Protein AF-X1EIN7-F1 (afdb_monomer_lite)

Radius of gyration: 22.58 Å; chains: 1; bounding box: 52×43×60 Å

Foldseek 3Di:
DVLVVLLVCCVPQPQVRDEEEQEAEPQWGDDPDPDSVVGLVLVVLVSSVVSRHQHYEYEHPNQAPVLPADDDPSNLSNLVRHPHAYEYEGRNNEVVSVVVCVVSRHPYYDDDNCVVVCRHWDKDWDWDDDPVGIDIDIDIHPRVCVCVDPQDDDVHDDDDDPDDDDDD

Structure (mmCIF, N/CA/C/O backbone):
data_AF-X1EIN7-F1
#
_entry.id   AF-X1EIN7-F1
#
loop_
_atom_site.group_PDB
_atom_site.id
_atom_site.type_symbol
_atom_site.label_atom_id
_atom_site.label_alt_id
_atom_site.label_comp_id
_atom_site.label_asym_id
_atom_site.label_entity_id
_atom_site.label_seq_id
_atom_site.pdbx_PDB_ins_code
_atom_site.Cartn_x
_atom_site.Cartn_y
_atom_site.Cartn_z
_atom_site.occupancy
_atom_site.B_iso_or_equiv
_atom_site.auth_seq_id
_atom_site.auth_comp_id
_atom_site.auth_asym_id
_atom_site.auth_atom_id
_atom_site.pdbx_PDB_model_num
ATOM 1 N N . ARG A 1 1 ? -22.761 8.521 12.139 1.00 53.38 1 ARG A N 1
ATOM 2 C CA . ARG A 1 1 ? -22.844 8.780 10.680 1.00 53.38 1 ARG A CA 1
ATOM 3 C C . ARG A 1 1 ? -21.789 8.016 9.881 1.00 53.38 1 ARG A C 1
ATOM 5 O O . ARG A 1 1 ? -22.136 6.932 9.458 1.00 53.38 1 ARG A O 1
ATOM 12 N N . ASN A 1 2 ? -20.527 8.449 9.719 1.00 71.38 2 ASN A N 1
ATOM 13 C CA . ASN A 1 2 ? -19.589 7.694 8.850 1.00 71.38 2 ASN A CA 1
ATOM 14 C C . ASN A 1 2 ? -19.278 6.260 9.332 1.00 71.38 2 ASN A C 1
ATOM 16 O O . ASN A 1 2 ? -19.189 5.359 8.510 1.00 71.38 2 ASN A O 1
ATOM 20 N N . LEU A 1 3 ? -19.163 6.027 10.645 1.00 78.94 3 LEU A N 1
ATOM 21 C CA . LEU A 1 3 ? -18.870 4.688 11.185 1.00 78.94 3 LEU A CA 1
ATOM 22 C C . LEU A 1 3 ? -20.040 3.701 11.054 1.00 78.94 3 LEU A C 1
ATOM 24 O O . LEU A 1 3 ? -19.813 2.512 10.863 1.00 78.94 3 LEU A O 1
ATOM 28 N N . GLU A 1 4 ? -21.282 4.183 11.139 1.00 83.50 4 GLU A N 1
ATOM 29 C CA . GLU A 1 4 ? -22.475 3.338 10.980 1.00 83.50 4 GLU A CA 1
ATOM 30 C C . GLU A 1 4 ? -22.596 2.840 9.544 1.00 83.50 4 GLU A C 1
ATOM 32 O O . GLU A 1 4 ? -22.801 1.651 9.341 1.00 83.50 4 GLU A O 1
ATOM 37 N N . VAL A 1 5 ? -22.344 3.711 8.560 1.00 86.50 5 VAL A N 1
ATOM 38 C CA . VAL A 1 5 ? -22.321 3.334 7.137 1.00 86.50 5 VAL A CA 1
ATOM 39 C C . VAL A 1 5 ? -21.284 2.241 6.873 1.00 86.50 5 VAL A C 1
ATOM 41 O O . VAL A 1 5 ? -21.568 1.283 6.161 1.00 86.50 5 VAL A O 1
ATOM 44 N N . ILE A 1 6 ? -20.091 2.346 7.470 1.00 86.69 6 ILE A N 1
ATOM 45 C CA . ILE A 1 6 ? -19.046 1.321 7.321 1.00 86.69 6 ILE A CA 1
ATOM 46 C C . ILE A 1 6 ? -19.495 0.003 7.961 1.00 86.69 6 ILE A C 1
ATOM 48 O O . ILE A 1 6 ? -19.350 -1.050 7.349 1.00 86.69 6 ILE A O 1
ATOM 52 N N . ARG A 1 7 ? -20.083 0.049 9.162 1.00 88.50 7 ARG A N 1
ATOM 53 C CA . ARG A 1 7 ? -20.595 -1.147 9.846 1.00 88.50 7 ARG A CA 1
ATOM 54 C C . ARG A 1 7 ? -21.702 -1.834 9.044 1.00 88.50 7 ARG A C 1
ATOM 56 O O . ARG A 1 7 ? -21.686 -3.053 8.900 1.00 88.50 7 ARG A O 1
ATOM 63 N N . GLU A 1 8 ? -22.640 -1.068 8.497 1.00 90.88 8 GLU A N 1
ATOM 64 C CA . GLU A 1 8 ? -23.687 -1.590 7.616 1.00 90.88 8 GLU A CA 1
ATOM 65 C C . GLU A 1 8 ? -23.097 -2.194 6.338 1.00 90.88 8 GLU A C 1
ATOM 67 O O . GLU A 1 8 ? -23.474 -3.302 5.962 1.00 90.88 8 GLU A O 1
ATOM 72 N N . ALA A 1 9 ? -22.117 -1.534 5.715 1.00 88.31 9 ALA A N 1
ATOM 73 C CA . ALA A 1 9 ? -21.429 -2.063 4.540 1.00 88.31 9 ALA A CA 1
ATOM 74 C C . ALA A 1 9 ? -20.724 -3.398 4.836 1.00 88.31 9 ALA A C 1
ATOM 76 O O . ALA A 1 9 ? -20.856 -4.339 4.052 1.00 88.31 9 ALA A O 1
ATOM 77 N N . VAL A 1 10 ? -20.037 -3.515 5.981 1.00 90.25 10 VAL A N 1
ATOM 78 C CA . VAL A 1 10 ? -19.427 -4.780 6.432 1.00 90.25 10 VAL A CA 1
ATOM 79 C C . VAL A 1 10 ? -20.489 -5.870 6.596 1.00 90.25 10 VAL A C 1
ATOM 81 O O . VAL A 1 10 ? -20.275 -6.993 6.138 1.00 90.25 10 VAL A O 1
ATOM 84 N N . ASN A 1 11 ? -21.642 -5.547 7.188 1.00 89.88 11 ASN A N 1
ATOM 85 C CA . ASN A 1 11 ? -22.734 -6.503 7.390 1.00 89.88 11 ASN A CA 1
ATOM 86 C C . ASN A 1 11 ? -23.381 -6.966 6.073 1.00 89.88 11 ASN A C 1
ATOM 88 O O . ASN A 1 11 ? -23.738 -8.135 5.953 1.00 89.88 11 ASN A O 1
ATOM 92 N N . ILE A 1 12 ? -23.531 -6.070 5.092 1.00 90.88 12 ILE A N 1
ATOM 93 C CA . ILE A 1 12 ? -24.181 -6.365 3.804 1.00 90.88 12 ILE A CA 1
ATOM 94 C C . ILE A 1 12 ? -23.240 -7.124 2.862 1.00 90.88 12 ILE A C 1
ATOM 96 O O . ILE A 1 12 ? -23.634 -8.107 2.236 1.00 90.88 12 ILE A O 1
ATOM 100 N N . ILE A 1 13 ? -22.001 -6.648 2.725 1.00 86.81 13 ILE A N 1
ATOM 101 C CA . ILE A 1 13 ? -21.064 -7.103 1.687 1.00 86.81 13 ILE A CA 1
ATOM 102 C C . ILE A 1 13 ? -20.182 -8.251 2.205 1.00 86.81 13 ILE A C 1
ATOM 104 O O . ILE A 1 13 ? -19.712 -9.089 1.429 1.00 86.81 13 ILE A O 1
ATOM 108 N N . GLY A 1 14 ? -20.005 -8.332 3.526 1.00 80.75 14 GLY A N 1
ATOM 109 C CA . GLY A 1 14 ? -19.124 -9.280 4.191 1.00 80.75 14 GLY A CA 1
ATOM 110 C C . GLY A 1 14 ? -17.675 -8.790 4.246 1.00 80.75 14 GLY A C 1
ATOM 111 O O . GLY A 1 14 ? -17.143 -8.198 3.308 1.00 80.75 14 GLY A O 1
ATOM 112 N N . LYS A 1 15 ? -17.002 -9.103 5.356 1.00 75.69 15 LYS A N 1
ATOM 113 C CA . LYS A 1 15 ? -15.656 -8.610 5.705 1.00 75.69 15 LYS A CA 1
ATOM 114 C C . LYS A 1 15 ? -14.540 -8.858 4.675 1.00 75.69 15 LYS A C 1
ATOM 116 O O . LYS A 1 15 ? -13.588 -8.094 4.638 1.00 75.69 15 LYS A O 1
ATOM 121 N N . ASN A 1 16 ? -14.650 -9.893 3.837 1.00 77.06 16 ASN A N 1
ATOM 122 C CA . ASN A 1 16 ? -13.620 -10.267 2.849 1.00 77.06 16 ASN A CA 1
ATOM 123 C C . ASN A 1 16 ? -13.844 -9.639 1.462 1.00 77.06 16 ASN A C 1
ATOM 125 O O . ASN A 1 16 ? -13.153 -9.982 0.509 1.00 77.06 16 ASN A O 1
ATOM 129 N N . LYS A 1 17 ? -14.869 -8.798 1.317 1.00 81.62 17 LYS A N 1
ATOM 130 C CA . LYS A 1 17 ? -15.232 -8.143 0.052 1.00 81.62 17 LYS A CA 1
ATOM 131 C C . LYS A 1 17 ? -15.221 -6.617 0.170 1.00 81.62 17 LYS A C 1
ATOM 133 O O . LYS A 1 17 ? -15.670 -5.928 -0.742 1.00 81.62 17 LYS A O 1
ATOM 138 N N . LEU A 1 18 ? -14.731 -6.098 1.295 1.00 87.12 18 LEU A N 1
ATOM 139 C CA . LEU A 1 18 ? -14.632 -4.676 1.579 1.00 87.12 18 LEU A CA 1
ATOM 140 C C . LEU A 1 18 ? -13.179 -4.332 1.905 1.00 87.12 18 LEU A C 1
ATOM 142 O O . LEU A 1 18 ? -12.625 -4.846 2.874 1.00 87.12 18 LEU A O 1
ATOM 146 N N . ILE A 1 19 ? -12.615 -3.409 1.130 1.00 91.44 19 ILE A N 1
ATOM 147 C CA . ILE A 1 19 ? -11.337 -2.769 1.425 1.00 91.44 19 ILE A CA 1
ATOM 148 C C . ILE A 1 19 ? -11.589 -1.299 1.752 1.00 91.44 19 ILE A C 1
ATOM 150 O O . ILE A 1 19 ? -12.356 -0.628 1.055 1.00 91.44 19 ILE A O 1
ATOM 154 N N . LEU A 1 20 ? -10.977 -0.791 2.820 1.00 91.81 20 LEU A N 1
ATOM 155 C CA . LEU A 1 20 ? -11.158 0.597 3.246 1.00 91.81 20 LEU A CA 1
ATOM 156 C C . LEU A 1 20 ? -9.867 1.396 3.065 1.00 91.81 20 LEU A C 1
ATOM 158 O O . LEU A 1 20 ? -8.813 1.000 3.554 1.00 91.81 20 LEU A O 1
ATOM 162 N N . SER A 1 21 ? -9.950 2.543 2.386 1.00 92.25 21 SER A N 1
ATOM 163 C CA . SER A 1 21 ? -8.809 3.456 2.242 1.00 92.25 21 SER A CA 1
ATOM 164 C C . SER A 1 21 ? -8.724 4.430 3.413 1.00 92.25 21 SER A C 1
ATOM 166 O O . SER A 1 21 ? -9.713 5.076 3.767 1.00 92.25 21 SER A O 1
ATOM 168 N N . ILE A 1 22 ? -7.532 4.564 3.991 1.00 92.19 22 ILE A N 1
ATOM 169 C CA . ILE A 1 22 ? -7.173 5.617 4.940 1.00 92.19 22 ILE A CA 1
ATOM 170 C C . ILE A 1 22 ? -6.237 6.587 4.223 1.00 92.19 22 ILE A C 1
ATOM 172 O O . ILE A 1 22 ? -5.023 6.369 4.129 1.00 92.19 22 ILE A O 1
ATOM 176 N N . ASP A 1 23 ? -6.817 7.687 3.756 1.00 91.19 23 ASP A N 1
ATOM 177 C CA . ASP A 1 23 ? -6.070 8.740 3.084 1.00 91.19 23 ASP A CA 1
ATOM 178 C C . ASP A 1 23 ? -5.387 9.654 4.105 1.00 91.19 23 ASP A C 1
ATOM 180 O O . ASP A 1 23 ? -5.973 10.130 5.087 1.00 91.19 23 ASP A O 1
ATOM 184 N N . MET A 1 24 ? -4.111 9.915 3.859 1.00 92.31 24 MET A N 1
ATOM 185 C CA . MET A 1 24 ? -3.244 10.722 4.697 1.00 92.31 24 MET A CA 1
ATOM 186 C C . MET A 1 24 ? -2.564 11.818 3.880 1.00 92.31 24 MET A C 1
ATOM 188 O O . MET A 1 24 ? -2.342 11.685 2.681 1.00 92.31 24 MET A O 1
ATOM 192 N N . TYR A 1 25 ? -2.175 12.896 4.552 1.00 90.56 25 TYR A N 1
ATOM 193 C CA . TYR A 1 25 ? -1.248 13.891 4.029 1.00 90.56 25 TYR A CA 1
ATOM 194 C C . TYR A 1 25 ? -0.155 14.124 5.058 1.00 90.56 25 TYR A C 1
ATOM 196 O O . TYR A 1 25 ? -0.441 14.523 6.194 1.00 90.56 25 TYR A O 1
ATOM 204 N N . LYS A 1 26 ? 1.099 13.848 4.684 1.00 90.56 26 LYS A N 1
ATOM 205 C CA . LYS A 1 26 ? 2.239 13.889 5.617 1.00 90.56 26 LYS A CA 1
ATOM 206 C C . LYS A 1 26 ? 1.966 13.016 6.851 1.00 90.56 26 LYS A C 1
ATOM 208 O O . LYS A 1 26 ? 2.158 13.448 7.989 1.00 90.56 26 LYS A O 1
ATOM 213 N N . GLN A 1 27 ? 1.487 11.794 6.607 1.00 89.12 27 GLN A N 1
ATOM 214 C CA . GLN A 1 27 ? 1.153 10.778 7.616 1.00 89.12 27 GLN A CA 1
ATOM 215 C C . GLN A 1 27 ? 0.055 11.153 8.641 1.00 89.12 27 GLN A C 1
ATOM 217 O O . GLN A 1 27 ? -0.082 10.495 9.677 1.00 89.12 27 GLN A O 1
ATOM 222 N N . LYS A 1 28 ? -0.734 12.203 8.376 1.00 89.38 28 LYS A N 1
ATOM 223 C CA . LYS A 1 28 ? -1.919 12.579 9.166 1.00 89.38 28 LYS A CA 1
ATOM 224 C C . LYS A 1 28 ? -3.176 12.330 8.352 1.00 89.38 28 LYS A C 1
ATOM 226 O O . LYS A 1 28 ? -3.184 12.642 7.168 1.00 89.38 28 LYS A O 1
ATOM 231 N N . VAL A 1 29 ? -4.227 11.813 8.980 1.00 89.31 29 VAL A N 1
ATOM 232 C CA . VAL A 1 29 ? -5.478 11.483 8.282 1.00 89.31 29 VAL A CA 1
ATOM 233 C C . VAL A 1 29 ? -6.105 12.744 7.692 1.00 89.31 29 VAL A C 1
ATOM 235 O O . VAL A 1 29 ? -6.266 13.755 8.388 1.00 89.31 29 VAL A O 1
ATOM 238 N N . LEU A 1 30 ? -6.486 12.666 6.420 1.00 79.62 30 LEU A N 1
ATOM 239 C CA . LEU A 1 30 ? -7.306 13.673 5.764 1.00 79.62 30 LEU A CA 1
ATOM 240 C C . LEU A 1 30 ? -8.774 13.388 6.066 1.00 79.62 30 LEU A C 1
ATOM 242 O O . LEU A 1 30 ? -9.396 12.510 5.480 1.00 79.62 30 LEU A O 1
ATOM 246 N N . SER A 1 31 ? -9.341 14.136 7.006 1.00 74.56 31 SER A N 1
ATOM 247 C CA . SER A 1 31 ? -10.775 14.092 7.264 1.00 74.56 31 SER A CA 1
ATOM 248 C C . SER A 1 31 ? -11.310 15.463 7.658 1.00 74.56 31 SER A C 1
ATOM 250 O O . SER A 1 31 ? -10.597 16.307 8.215 1.00 74.56 31 SER A O 1
ATOM 252 N N . ASN A 1 32 ? -12.609 15.651 7.425 1.00 64.81 32 ASN A N 1
ATOM 253 C CA . ASN A 1 32 ? -13.366 16.812 7.895 1.00 64.81 32 ASN A CA 1
ATOM 254 C C . ASN A 1 32 ? -13.654 16.759 9.412 1.00 64.81 32 ASN A C 1
ATOM 256 O O . ASN A 1 32 ? -14.374 17.614 9.931 1.00 64.81 32 ASN A O 1
ATOM 260 N N . ALA A 1 33 ? -13.131 15.762 10.141 1.00 60.31 33 ALA A N 1
ATOM 261 C CA . ALA A 1 33 ? -13.338 15.647 11.580 1.00 60.31 33 ALA A CA 1
ATOM 262 C C . ALA A 1 33 ? -12.682 16.828 12.317 1.00 60.31 33 ALA A C 1
ATOM 264 O O . ALA A 1 33 ? -11.533 17.201 12.055 1.00 60.31 33 ALA A O 1
ATOM 265 N N . LYS A 1 34 ? -13.430 17.431 13.249 1.00 53.06 34 LYS A N 1
ATOM 266 C CA . LYS A 1 34 ? -12.995 18.628 13.985 1.00 53.06 34 LYS A CA 1
ATOM 267 C C . LYS A 1 34 ? -11.957 18.324 15.073 1.00 53.06 34 LYS A C 1
ATOM 269 O O . LYS A 1 34 ? -11.168 19.206 15.397 1.00 53.06 34 LYS A O 1
ATOM 274 N N . ARG A 1 35 ? -11.924 17.109 15.635 1.00 56.00 35 ARG A N 1
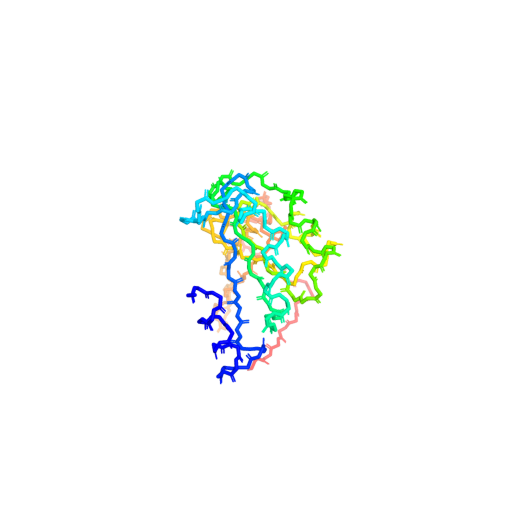ATOM 275 C CA . ARG A 1 35 ? -10.973 16.740 16.699 1.00 56.00 35 ARG A CA 1
ATOM 276 C C . ARG A 1 35 ? -9.673 16.191 16.113 1.00 56.00 35 ARG A C 1
ATOM 278 O O . ARG A 1 35 ? -9.682 15.436 15.148 1.00 56.00 35 ARG A O 1
ATOM 285 N N . VAL A 1 36 ? -8.546 16.570 16.715 1.00 53.38 36 VAL A N 1
ATOM 286 C CA . VAL A 1 36 ? -7.196 16.123 16.314 1.00 53.38 36 VAL A CA 1
ATOM 287 C C . VAL A 1 36 ? -6.971 14.647 16.655 1.00 53.38 36 VAL A C 1
ATOM 289 O O . VAL A 1 36 ? -6.285 13.939 15.925 1.00 53.38 36 VAL A O 1
ATOM 292 N N . GLU A 1 37 ? -7.584 14.168 17.737 1.00 52.69 37 GLU A N 1
ATOM 293 C CA . GLU A 1 37 ? -7.514 12.770 18.172 1.00 52.69 37 GLU A CA 1
ATOM 294 C C . GLU A 1 37 ? -8.146 11.809 17.157 1.00 52.69 37 GLU A C 1
ATOM 296 O O . GLU A 1 37 ? -7.626 10.712 16.952 1.00 52.69 37 GLU A O 1
ATOM 301 N N . ASP A 1 38 ? -9.178 12.280 16.449 1.00 61.44 38 ASP A N 1
ATOM 302 C CA . ASP A 1 38 ? -9.860 11.579 15.355 1.00 61.44 38 ASP A CA 1
ATOM 303 C C . ASP A 1 38 ? -9.027 11.568 14.057 1.00 61.44 38 ASP A C 1
ATOM 305 O O . ASP A 1 38 ? -9.474 11.055 13.034 1.00 61.44 38 ASP A O 1
ATOM 309 N N . LYS A 1 39 ? -7.819 12.156 14.069 1.00 69.31 39 LYS A N 1
ATOM 310 C CA . LYS A 1 39 ? -6.888 12.194 12.926 1.00 69.31 39 LYS A CA 1
ATOM 311 C C . LYS A 1 39 ? -5.656 11.311 13.113 1.00 69.31 39 LYS A C 1
ATOM 313 O O . LYS A 1 39 ? -4.744 11.359 12.283 1.00 69.31 39 LYS A O 1
ATOM 318 N N . ASN A 1 40 ? -5.596 10.524 14.191 1.00 86.06 40 ASN A N 1
ATOM 319 C CA . ASN A 1 40 ? -4.537 9.534 14.372 1.00 86.06 40 ASN A CA 1
ATOM 320 C C . ASN A 1 40 ? -4.863 8.273 13.546 1.00 86.06 40 ASN A C 1
ATOM 322 O O . ASN A 1 40 ? -5.816 7.572 13.886 1.00 86.06 40 ASN A O 1
ATOM 326 N N . PRO A 1 41 ? -4.076 7.943 12.507 1.00 90.38 41 PRO A N 1
ATOM 327 C CA . PRO A 1 41 ? -4.391 6.832 11.611 1.00 90.38 41 PRO A CA 1
ATOM 328 C C . PRO A 1 41 ? -4.342 5.464 12.305 1.00 90.38 41 PRO A C 1
ATOM 330 O O . PRO A 1 41 ? -5.089 4.576 11.915 1.00 90.38 41 PRO A O 1
ATOM 333 N N . ILE A 1 42 ? -3.544 5.308 13.369 1.00 92.56 42 ILE A N 1
ATOM 334 C CA . ILE A 1 42 ? -3.480 4.063 14.153 1.00 92.56 42 ILE A CA 1
ATOM 335 C C . ILE A 1 42 ? -4.802 3.844 14.893 1.00 92.56 42 ILE A C 1
ATOM 337 O O . ILE A 1 42 ? -5.383 2.767 14.830 1.00 92.56 42 ILE A O 1
ATOM 341 N N . LYS A 1 43 ? -5.323 4.893 15.549 1.00 90.81 43 LYS A N 1
ATOM 342 C CA . LYS A 1 43 ? -6.628 4.817 16.225 1.00 90.81 43 LYS A CA 1
ATOM 343 C C . LYS A 1 43 ? -7.739 4.480 15.231 1.00 90.81 43 LYS A C 1
ATOM 345 O O . LYS A 1 43 ? -8.601 3.673 15.548 1.00 90.81 43 LYS A O 1
ATOM 350 N N . ILE A 1 44 ? -7.708 5.079 14.038 1.00 90.44 44 ILE A N 1
ATOM 351 C CA . ILE A 1 44 ? -8.695 4.784 12.995 1.00 90.44 44 ILE A CA 1
ATOM 352 C C . ILE A 1 44 ? -8.596 3.327 12.552 1.00 90.44 44 ILE A C 1
ATOM 354 O O . ILE A 1 44 ? -9.624 2.663 12.529 1.00 90.44 44 ILE A O 1
ATOM 358 N N . ALA A 1 45 ? -7.397 2.821 12.249 1.00 93.94 45 ALA A N 1
ATOM 359 C CA . ALA A 1 45 ? -7.205 1.429 11.841 1.00 93.94 45 ALA A CA 1
ATOM 360 C C . ALA A 1 45 ? -7.771 0.443 12.879 1.00 93.94 45 ALA A C 1
ATOM 362 O O . ALA A 1 45 ? -8.534 -0.445 12.508 1.00 93.94 45 ALA A O 1
ATOM 363 N N . ASN A 1 46 ? -7.508 0.673 14.171 1.00 92.88 46 ASN A N 1
ATOM 364 C CA . ASN A 1 46 ? -8.056 -0.152 15.254 1.00 92.88 46 ASN A CA 1
ATOM 365 C C . ASN A 1 46 ? -9.594 -0.115 15.292 1.00 92.88 46 ASN A C 1
ATOM 367 O O . ASN A 1 46 ? -10.235 -1.154 15.395 1.00 92.88 46 ASN A O 1
ATOM 371 N N . VAL A 1 47 ? -10.205 1.068 15.148 1.00 91.75 47 VAL A N 1
ATOM 372 C CA . VAL A 1 47 ? -11.675 1.191 15.102 1.00 91.75 47 VAL A CA 1
ATOM 373 C C . VAL A 1 47 ? -12.255 0.489 13.868 1.00 91.75 47 VAL A C 1
ATOM 375 O O . VAL A 1 47 ? -13.326 -0.107 13.951 1.00 91.75 47 VAL A O 1
ATOM 378 N N . MET A 1 48 ? -11.573 0.538 12.718 1.00 91.44 48 MET A N 1
ATOM 379 C CA . MET A 1 48 ? -12.009 -0.194 11.521 1.00 91.44 48 MET A CA 1
ATOM 380 C C . MET A 1 48 ? -11.946 -1.710 11.740 1.00 91.44 48 MET A C 1
ATOM 382 O O . MET A 1 48 ? -12.881 -2.413 11.355 1.00 91.44 48 MET A O 1
ATOM 386 N N . GLU A 1 49 ? -10.893 -2.204 12.397 1.00 93.75 49 GLU A N 1
ATOM 387 C CA . GLU A 1 49 ? -10.764 -3.617 12.771 1.00 93.75 49 GLU A CA 1
ATOM 388 C C . GLU A 1 49 ? -11.905 -4.065 13.690 1.00 93.75 49 GLU A C 1
ATOM 390 O O . GLU A 1 49 ? -12.553 -5.074 13.417 1.00 93.75 49 GLU A O 1
ATOM 395 N N . GLU A 1 50 ? -12.216 -3.282 14.729 1.00 92.44 50 GLU A N 1
ATOM 396 C CA . GLU A 1 50 ? -13.326 -3.555 15.656 1.00 92.44 50 GLU A CA 1
ATOM 397 C C . GLU A 1 50 ? -14.690 -3.606 14.949 1.00 92.44 50 GLU A C 1
ATOM 399 O O . GLU A 1 50 ? -15.587 -4.344 15.358 1.00 92.44 50 GLU A O 1
ATOM 404 N N . ILE A 1 51 ? -14.858 -2.836 13.870 1.00 90.81 51 ILE A N 1
ATOM 405 C CA . ILE A 1 51 ? -16.070 -2.838 13.038 1.00 90.81 51 ILE A CA 1
ATOM 406 C C . ILE A 1 51 ? -16.108 -4.049 12.085 1.00 90.81 51 ILE A C 1
ATOM 408 O O . ILE A 1 51 ? -17.159 -4.350 11.518 1.00 90.81 51 ILE A O 1
ATOM 412 N N . GLY A 1 52 ? -15.002 -4.783 11.948 1.00 91.69 52 GLY A N 1
ATOM 413 C CA . GLY A 1 52 ? -14.899 -5.993 11.134 1.00 91.69 52 GLY A CA 1
ATOM 414 C C . GLY A 1 52 ? -14.286 -5.773 9.752 1.00 91.69 52 GLY A C 1
ATOM 415 O O . GLY A 1 52 ? -14.409 -6.648 8.893 1.00 91.69 52 GLY A O 1
ATOM 416 N N . VAL A 1 53 ? -13.630 -4.633 9.516 1.00 92.69 53 VAL A N 1
ATOM 417 C CA . VAL A 1 53 ? -12.832 -4.414 8.302 1.00 92.69 53 VAL A CA 1
ATOM 418 C C . VAL A 1 53 ? -11.576 -5.279 8.374 1.00 92.69 53 VAL A C 1
ATOM 420 O O . VAL A 1 53 ? -10.809 -5.183 9.328 1.00 92.69 53 VAL A O 1
ATOM 423 N N . ASN A 1 54 ? -11.357 -6.107 7.352 1.00 95.06 54 ASN A N 1
ATOM 424 C CA . ASN A 1 54 ? -10.208 -7.014 7.284 1.00 95.06 54 ASN A CA 1
ATOM 425 C C . ASN A 1 54 ? -9.121 -6.549 6.303 1.00 95.06 54 ASN A C 1
ATOM 427 O O . ASN A 1 54 ? -8.016 -7.084 6.317 1.00 95.06 54 ASN A O 1
ATOM 431 N N . GLU A 1 55 ? -9.416 -5.574 5.443 1.00 95.94 55 GLU A N 1
ATOM 432 C CA . GLU A 1 55 ? -8.478 -5.092 4.432 1.00 95.94 55 GLU A CA 1
ATOM 433 C C . GLU A 1 55 ? -8.418 -3.563 4.424 1.00 95.94 55 GLU A C 1
ATOM 435 O O . GLU A 1 55 ? -9.449 -2.884 4.364 1.00 95.94 55 GLU A O 1
ATOM 440 N N . LEU A 1 56 ? -7.200 -3.019 4.461 1.00 96.25 56 LEU A N 1
ATOM 441 C CA . LEU A 1 56 ? -6.942 -1.581 4.421 1.00 96.25 56 LEU A CA 1
ATOM 442 C C . LEU A 1 56 ? -6.057 -1.202 3.238 1.00 96.25 56 LEU A C 1
ATOM 444 O O . LEU A 1 56 ? -5.117 -1.916 2.900 1.00 96.25 56 LEU A O 1
ATOM 448 N N . ILE A 1 57 ? -6.304 -0.021 2.675 1.00 96.25 57 ILE A N 1
ATOM 449 C CA . ILE A 1 57 ? -5.343 0.706 1.844 1.00 96.25 57 ILE A CA 1
ATOM 450 C C . ILE A 1 57 ? -4.838 1.898 2.653 1.00 96.25 57 ILE A C 1
ATOM 452 O O . ILE A 1 57 ? -5.623 2.718 3.121 1.00 96.25 57 ILE A O 1
ATOM 456 N N . LEU A 1 58 ? -3.525 2.019 2.809 1.00 96.25 58 LEU A N 1
ATOM 457 C CA . LEU A 1 58 ? -2.889 3.212 3.361 1.00 96.25 58 LEU A CA 1
ATOM 458 C C . LEU A 1 58 ? -2.324 4.045 2.216 1.00 96.25 58 LEU A C 1
ATOM 460 O O . LEU A 1 58 ? -1.482 3.556 1.461 1.00 96.25 58 LEU A O 1
ATOM 464 N N . LEU A 1 59 ? -2.754 5.301 2.098 1.00 93.69 59 LEU A N 1
ATOM 465 C CA . LEU A 1 59 ? -2.327 6.179 1.011 1.00 93.69 59 LEU A CA 1
ATOM 466 C C . LEU A 1 59 ? -1.913 7.552 1.544 1.00 93.69 59 LEU A C 1
ATOM 468 O O . LEU A 1 59 ? -2.732 8.302 2.059 1.00 93.69 59 LEU A O 1
ATOM 472 N N . ASP A 1 60 ? -0.633 7.907 1.420 1.00 93.25 60 ASP A N 1
ATOM 473 C CA . ASP A 1 60 ? -0.150 9.252 1.754 1.00 93.25 60 ASP A CA 1
ATOM 474 C C . ASP A 1 60 ? -0.082 10.094 0.480 1.00 93.25 60 ASP A C 1
ATOM 476 O O . ASP A 1 60 ? 0.853 9.980 -0.320 1.00 93.25 60 ASP A O 1
ATOM 480 N N . LEU A 1 61 ? -1.082 10.957 0.307 1.00 91.25 61 LEU A N 1
ATOM 481 C CA . LEU A 1 61 ? -1.229 11.843 -0.844 1.00 91.25 61 LEU A CA 1
ATOM 482 C C . LEU A 1 61 ? -0.064 12.820 -0.981 1.00 91.25 61 LEU A C 1
ATOM 484 O O . LEU A 1 61 ? 0.249 13.226 -2.096 1.00 91.25 61 LEU A O 1
ATOM 488 N N . PHE A 1 62 ? 0.631 13.153 0.114 1.00 91.75 62 PHE A N 1
ATOM 489 C CA . PHE A 1 62 ? 1.849 13.955 0.014 1.00 91.75 62 PHE A CA 1
ATOM 490 C C . PHE A 1 62 ? 2.925 13.216 -0.781 1.00 91.75 62 PHE A C 1
ATOM 492 O O . PHE A 1 62 ? 3.707 13.843 -1.470 1.00 91.75 62 PHE A O 1
ATOM 499 N N . ARG A 1 63 ? 2.983 11.886 -0.723 1.00 91.25 63 ARG A N 1
ATOM 500 C CA . ARG A 1 63 ? 4.048 11.108 -1.369 1.00 91.25 63 ARG A CA 1
ATOM 501 C C . ARG A 1 63 ? 3.722 10.735 -2.816 1.00 91.25 63 ARG A C 1
ATOM 503 O O . ARG A 1 63 ? 4.621 10.323 -3.552 1.00 91.25 63 ARG A O 1
ATOM 510 N N . VAL A 1 64 ? 2.461 10.857 -3.233 1.00 87.62 64 VAL A N 1
ATOM 511 C CA . VAL A 1 64 ? 2.009 10.543 -4.596 1.00 87.62 64 VAL A CA 1
ATOM 512 C C . VAL A 1 64 ? 2.774 11.397 -5.611 1.00 87.62 64 VAL A C 1
ATOM 514 O O . VAL A 1 64 ? 2.940 12.598 -5.431 1.00 87.62 64 VAL A O 1
ATOM 517 N N . GLY A 1 65 ? 3.304 10.755 -6.653 1.00 81.31 65 GLY A N 1
ATOM 518 C CA . GLY A 1 65 ? 4.096 11.406 -7.701 1.00 81.31 65 GLY A CA 1
ATOM 519 C C . GLY A 1 65 ? 5.518 11.838 -7.319 1.00 81.31 65 GLY A C 1
ATOM 520 O O . GLY A 1 65 ? 6.321 12.087 -8.209 1.00 81.31 65 GLY A O 1
ATOM 521 N N . GLN A 1 66 ? 5.882 11.871 -6.032 1.00 85.25 66 GLN A N 1
ATOM 522 C CA . GLN A 1 66 ? 7.176 12.420 -5.591 1.00 85.25 66 GLN A CA 1
ATOM 523 C C . GLN A 1 66 ? 8.350 11.426 -5.626 1.00 85.25 66 GLN A C 1
ATOM 525 O O . GLN A 1 66 ? 9.494 11.834 -5.450 1.00 85.25 66 GLN A O 1
ATOM 530 N N . LYS A 1 67 ? 8.094 10.119 -5.799 1.00 79.69 67 LYS A N 1
ATOM 531 C CA . LYS A 1 67 ? 9.122 9.049 -5.800 1.00 79.69 67 LYS A CA 1
ATOM 532 C C . LYS A 1 67 ? 10.089 9.104 -4.597 1.00 79.69 67 LYS A C 1
ATOM 534 O O . LYS A 1 67 ? 11.268 8.781 -4.719 1.00 79.69 67 LYS A O 1
ATOM 539 N N . ILE A 1 68 ? 9.589 9.498 -3.420 1.00 87.12 68 ILE A N 1
ATOM 540 C CA . ILE A 1 68 ? 10.390 9.608 -2.184 1.00 87.12 68 ILE A CA 1
ATOM 541 C C . ILE A 1 68 ? 10.946 8.240 -1.755 1.00 87.12 68 ILE A C 1
ATOM 543 O O . ILE A 1 68 ? 12.085 8.145 -1.302 1.00 87.12 68 ILE A O 1
ATOM 547 N N . GLY A 1 69 ? 10.149 7.181 -1.909 1.00 88.69 69 GLY A N 1
ATOM 548 C CA . GLY A 1 69 ? 10.506 5.825 -1.514 1.00 88.69 69 GLY A CA 1
ATOM 549 C C . GLY A 1 69 ? 10.577 5.588 -0.003 1.00 88.69 69 GLY A C 1
ATOM 550 O O . GLY A 1 69 ? 10.315 6.470 0.822 1.00 88.69 69 GLY A O 1
ATOM 551 N N . GLY A 1 70 ? 10.875 4.351 0.386 1.00 91.56 70 GLY A N 1
ATOM 552 C CA . GLY A 1 70 ? 10.852 3.901 1.781 1.00 91.56 70 GLY A CA 1
ATOM 553 C C . GLY A 1 70 ? 9.447 3.762 2.381 1.00 91.56 70 GLY A C 1
ATOM 554 O O . GLY A 1 70 ? 8.444 4.112 1.761 1.00 91.56 70 GLY A O 1
ATOM 555 N N . ILE A 1 71 ? 9.388 3.248 3.611 1.00 95.25 71 ILE A N 1
ATOM 556 C CA . ILE A 1 71 ? 8.138 2.986 4.335 1.00 95.25 71 ILE A CA 1
ATOM 557 C C . ILE A 1 71 ? 7.908 4.107 5.360 1.00 95.25 71 ILE A C 1
ATOM 559 O O . ILE A 1 71 ? 8.784 4.336 6.199 1.00 95.25 71 ILE A O 1
ATOM 563 N N . PRO A 1 72 ? 6.771 4.828 5.324 1.00 95.06 72 PRO A N 1
ATOM 564 C CA . PRO A 1 72 ? 6.414 5.769 6.382 1.00 95.06 72 PRO A CA 1
ATOM 565 C C . PRO A 1 72 ? 6.364 5.089 7.757 1.00 95.06 72 PRO A C 1
ATOM 567 O O . PRO A 1 72 ? 5.809 4.002 7.899 1.00 95.06 72 PRO A O 1
ATOM 570 N N . GLN A 1 73 ? 6.863 5.755 8.801 1.00 93.75 73 GLN A N 1
ATOM 571 C CA . GLN A 1 73 ? 6.861 5.192 10.158 1.00 93.75 73 GLN A CA 1
ATOM 572 C C . GLN A 1 73 ? 5.442 4.872 10.652 1.00 93.75 73 GLN A C 1
ATOM 574 O O . GLN A 1 73 ? 5.236 3.874 11.339 1.00 93.75 73 GLN A O 1
ATOM 579 N N . GLN A 1 74 ? 4.451 5.694 10.292 1.00 93.44 74 GLN A N 1
ATOM 580 C CA . GLN A 1 74 ? 3.055 5.428 10.652 1.00 93.44 74 GLN A CA 1
ATOM 581 C C . GLN A 1 74 ? 2.517 4.149 9.997 1.00 93.44 74 GLN A C 1
ATOM 583 O O . GLN A 1 74 ? 1.677 3.495 10.600 1.00 93.44 74 GLN A O 1
ATOM 588 N N . TYR A 1 75 ? 3.014 3.756 8.819 1.00 96.25 75 TYR A N 1
ATOM 589 C CA . TYR A 1 75 ? 2.558 2.532 8.151 1.00 96.25 75 TYR A CA 1
ATOM 590 C C . TYR A 1 75 ? 3.029 1.304 8.921 1.00 96.25 75 TYR A C 1
ATOM 592 O O . TYR A 1 75 ? 2.239 0.397 9.138 1.00 96.25 75 TYR A O 1
ATOM 600 N N . LEU A 1 76 ? 4.280 1.308 9.394 1.00 96.94 76 LEU A N 1
ATOM 601 C CA . LEU A 1 76 ? 4.814 0.235 10.238 1.00 96.94 76 LEU A CA 1
ATOM 602 C C . LEU A 1 76 ? 4.013 0.095 11.538 1.00 96.94 76 LEU A C 1
ATOM 604 O O . LEU A 1 76 ? 3.599 -0.998 11.886 1.00 96.94 76 LEU A O 1
ATOM 608 N N . LYS A 1 77 ? 3.689 1.208 12.205 1.00 96.50 77 LYS A N 1
ATOM 609 C CA . LYS A 1 77 ? 2.878 1.167 13.435 1.00 96.50 77 LYS A CA 1
ATOM 610 C C . LYS A 1 77 ? 1.467 0.615 13.210 1.00 96.50 77 LYS A C 1
ATOM 612 O O . LYS A 1 77 ? 0.921 -0.041 14.091 1.00 96.50 77 LYS A O 1
ATOM 617 N N . ILE A 1 78 ? 0.861 0.911 12.059 1.00 97.00 78 ILE A N 1
ATOM 618 C CA . ILE A 1 78 ? -0.448 0.356 11.692 1.00 97.00 78 ILE A CA 1
ATOM 619 C C . ILE A 1 78 ? -0.303 -1.136 11.376 1.00 97.00 78 ILE A C 1
ATOM 621 O O . ILE A 1 78 ? -1.094 -1.925 11.871 1.00 97.00 78 ILE A O 1
ATOM 625 N N . GLN A 1 79 ? 0.743 -1.529 10.647 1.00 97.50 79 GLN A N 1
ATOM 626 C CA . GLN A 1 79 ? 1.072 -2.930 10.374 1.00 97.50 79 GLN A CA 1
ATOM 627 C C . GLN A 1 79 ? 1.284 -3.758 11.650 1.00 97.50 79 GLN A C 1
ATOM 629 O O . GLN A 1 79 ? 0.886 -4.916 11.695 1.00 97.50 79 GLN A O 1
ATOM 634 N N . ASP A 1 80 ? 1.871 -3.165 12.691 1.00 96.44 80 ASP A N 1
ATOM 635 C CA . ASP A 1 80 ? 2.088 -3.830 13.981 1.00 96.44 80 ASP A CA 1
ATOM 636 C C . ASP A 1 80 ? 0.802 -3.971 14.821 1.00 96.44 80 ASP A C 1
ATOM 638 O O . ASP A 1 80 ? 0.760 -4.781 15.747 1.00 96.44 80 ASP A O 1
ATOM 642 N N . SER A 1 81 ? -0.234 -3.167 14.549 1.00 95.50 81 SER A N 1
ATOM 643 C CA . SER A 1 81 ? -1.462 -3.112 15.364 1.00 95.50 81 SER A CA 1
ATOM 644 C C . SER A 1 81 ? -2.685 -3.734 14.696 1.00 95.50 81 SER A C 1
ATOM 646 O O . SER A 1 81 ? -3.493 -4.340 15.395 1.00 95.50 81 SER A O 1
ATOM 648 N N . PHE A 1 82 ? -2.806 -3.621 13.374 1.00 96.62 82 PHE A N 1
ATOM 649 C CA . PHE A 1 82 ? -3.933 -4.124 12.599 1.00 96.62 82 PHE A CA 1
ATOM 650 C C . PHE A 1 82 ? -3.688 -5.563 12.145 1.00 96.62 82 PHE A C 1
ATOM 652 O O . PHE A 1 82 ? -2.676 -5.857 11.509 1.00 96.62 82 PHE A O 1
ATOM 659 N N . ARG A 1 83 ? -4.623 -6.472 12.435 1.00 95.00 83 ARG A N 1
ATOM 660 C CA . ARG A 1 83 ? -4.440 -7.910 12.138 1.00 95.00 83 ARG A CA 1
ATOM 661 C C . ARG A 1 83 ? -4.780 -8.322 10.707 1.00 95.00 83 ARG A C 1
ATOM 663 O O . ARG A 1 83 ? -4.451 -9.437 10.306 1.00 95.00 83 ARG A O 1
ATOM 670 N N . GLY A 1 84 ? -5.488 -7.471 9.974 1.00 94.38 84 GLY A N 1
ATOM 671 C CA . GLY A 1 84 ? -5.907 -7.745 8.605 1.00 94.38 84 GLY A CA 1
ATOM 672 C C . GLY A 1 84 ? -4.820 -7.469 7.562 1.00 94.38 84 GLY A C 1
ATOM 673 O O . GLY A 1 84 ? -3.673 -7.148 7.872 1.00 94.38 84 GLY A O 1
ATOM 674 N N . ASN A 1 85 ? -5.200 -7.562 6.290 1.00 96.69 85 ASN A N 1
ATOM 675 C CA . ASN A 1 85 ? -4.301 -7.291 5.173 1.00 96.69 85 ASN A CA 1
ATOM 676 C C . ASN A 1 85 ? -4.157 -5.785 4.948 1.00 96.69 85 ASN A C 1
ATOM 678 O O . ASN A 1 85 ? -5.152 -5.065 4.846 1.00 96.69 85 ASN A O 1
ATOM 682 N N . ILE A 1 86 ? -2.919 -5.316 4.803 1.00 98.19 86 ILE A N 1
ATOM 683 C CA . ILE A 1 86 ? -2.640 -3.909 4.511 1.00 98.19 86 ILE A CA 1
ATOM 684 C C . ILE A 1 86 ? -1.972 -3.785 3.153 1.00 98.19 86 ILE A C 1
ATOM 686 O O . ILE A 1 86 ? -0.882 -4.308 2.912 1.00 98.19 86 ILE A O 1
ATOM 690 N N . PHE A 1 87 ? -2.626 -3.028 2.288 1.00 96.75 87 PHE A N 1
ATOM 691 C CA . PHE A 1 87 ? -2.107 -2.554 1.023 1.00 96.75 87 PHE A CA 1
ATOM 692 C C . PHE A 1 87 ? -1.631 -1.111 1.187 1.00 96.75 87 PHE A C 1
ATOM 694 O O . PHE A 1 87 ? -2.178 -0.342 1.977 1.00 96.75 87 PHE A O 1
ATOM 701 N N . VAL A 1 88 ? -0.599 -0.721 0.448 1.00 95.69 88 VAL A N 1
ATOM 702 C CA . VAL A 1 88 ? 0.021 0.604 0.594 1.00 95.69 88 VAL A CA 1
ATOM 703 C C . VAL A 1 88 ? 0.150 1.315 -0.741 1.00 95.69 88 VAL A C 1
ATOM 705 O O . VAL A 1 88 ? 0.441 0.692 -1.755 1.00 95.69 88 VAL A O 1
ATOM 708 N N . GLY A 1 89 ? -0.002 2.631 -0.749 1.00 89.94 89 GLY A N 1
ATOM 709 C CA . GLY A 1 89 ? 0.242 3.478 -1.909 1.00 89.94 89 GLY A CA 1
ATOM 710 C C . GLY A 1 89 ? 0.898 4.799 -1.517 1.00 89.94 89 GLY A C 1
ATOM 711 O O . GLY A 1 89 ? 0.956 5.172 -0.348 1.00 89.94 89 GLY A O 1
ATOM 712 N N . GLY A 1 90 ? 1.382 5.540 -2.515 1.00 83.81 90 GLY A N 1
ATOM 713 C CA . GLY A 1 90 ? 1.957 6.874 -2.312 1.00 83.81 90 GLY A CA 1
ATOM 714 C C . GLY A 1 90 ? 3.485 6.881 -2.222 1.00 83.81 90 GLY A C 1
ATOM 715 O O . GLY A 1 90 ? 4.094 6.706 -1.164 1.00 83.81 90 GLY A O 1
ATOM 716 N N . GLY A 1 91 ? 4.121 7.176 -3.358 1.00 83.81 91 GLY A N 1
ATOM 717 C CA . GLY A 1 91 ? 5.553 7.472 -3.425 1.00 83.81 91 GLY A CA 1
ATOM 718 C C . GLY A 1 91 ? 6.464 6.255 -3.414 1.00 83.81 91 GLY A C 1
ATOM 719 O O . GLY A 1 91 ? 7.540 6.322 -2.824 1.00 83.81 91 GLY A O 1
ATOM 720 N N . ILE A 1 92 ? 6.039 5.169 -4.064 1.00 88.25 92 ILE A N 1
ATOM 721 C CA . ILE A 1 92 ? 6.920 4.060 -4.446 1.00 88.25 92 ILE A CA 1
ATOM 722 C C . ILE A 1 92 ? 7.922 4.586 -5.470 1.00 88.25 92 ILE A C 1
ATOM 724 O O . ILE A 1 92 ? 7.514 5.172 -6.477 1.00 88.25 92 ILE A O 1
ATOM 728 N N . LYS A 1 93 ? 9.216 4.433 -5.183 1.00 84.62 93 LYS A N 1
ATOM 729 C CA . LYS A 1 93 ? 10.284 4.943 -6.043 1.00 84.62 93 LYS A CA 1
ATOM 730 C C . LYS A 1 93 ? 10.732 3.904 -7.060 1.00 84.62 93 LYS A C 1
ATOM 732 O O . LYS A 1 93 ? 10.797 4.211 -8.245 1.00 84.62 93 LYS A O 1
ATOM 737 N N . ASP A 1 94 ? 11.058 2.712 -6.570 1.00 81.62 94 ASP A N 1
ATOM 738 C CA . ASP A 1 94 ? 11.674 1.638 -7.343 1.00 81.62 94 ASP A CA 1
ATOM 739 C C . ASP A 1 94 ? 11.374 0.252 -6.738 1.00 81.62 94 ASP A C 1
ATOM 741 O O . ASP A 1 94 ? 10.739 0.123 -5.684 1.00 81.62 94 ASP A O 1
ATOM 745 N N . TYR A 1 95 ? 11.849 -0.808 -7.399 1.00 81.81 95 TYR A N 1
ATOM 746 C CA . TYR A 1 95 ? 11.659 -2.194 -6.958 1.00 81.81 95 TYR A CA 1
ATOM 747 C C . TYR A 1 95 ? 12.239 -2.484 -5.558 1.00 81.81 95 TYR A C 1
ATOM 749 O O . TYR A 1 95 ? 11.761 -3.387 -4.864 1.00 81.81 95 TYR A O 1
ATOM 757 N N . LYS A 1 96 ? 13.241 -1.720 -5.090 1.00 87.44 96 LYS A N 1
ATOM 758 C CA . LYS A 1 96 ? 13.823 -1.920 -3.753 1.00 87.44 96 LYS A CA 1
ATOM 759 C C . LYS A 1 96 ? 12.814 -1.560 -2.672 1.00 87.44 96 LYS A C 1
ATOM 761 O O . LYS A 1 96 ? 12.840 -2.164 -1.599 1.00 87.44 96 LYS A O 1
ATOM 766 N N . ASP A 1 97 ? 11.907 -0.624 -2.938 1.00 89.69 97 ASP A N 1
ATOM 767 C CA . ASP A 1 97 ? 10.798 -0.351 -2.026 1.00 89.69 97 ASP A CA 1
ATOM 768 C C . ASP A 1 97 ? 9.813 -1.518 -1.963 1.00 89.69 97 ASP A C 1
ATOM 770 O O . ASP A 1 97 ? 9.387 -1.868 -0.865 1.00 89.69 97 ASP A O 1
ATOM 774 N N . LEU A 1 98 ? 9.526 -2.191 -3.084 1.00 88.56 98 LEU A N 1
ATOM 775 C CA . LEU A 1 98 ? 8.682 -3.395 -3.085 1.00 88.56 98 LEU A CA 1
ATOM 776 C C . LEU A 1 98 ? 9.276 -4.489 -2.191 1.00 88.56 98 LEU A C 1
ATOM 778 O O . LEU A 1 98 ? 8.562 -5.109 -1.402 1.00 88.56 98 LEU A O 1
ATOM 782 N N . ILE A 1 99 ? 10.600 -4.674 -2.246 1.00 89.00 99 ILE A N 1
ATOM 783 C CA . ILE A 1 99 ? 11.314 -5.606 -1.363 1.00 89.00 99 ILE A CA 1
ATOM 784 C C . ILE A 1 99 ? 11.160 -5.197 0.107 1.00 89.00 99 ILE A C 1
ATOM 786 O O . ILE A 1 99 ? 10.935 -6.065 0.952 1.00 89.00 99 ILE A O 1
ATOM 790 N N . LYS A 1 100 ? 11.266 -3.901 0.436 1.00 94.75 100 LYS A N 1
ATOM 791 C CA . LYS A 1 100 ? 11.064 -3.415 1.814 1.00 94.75 100 LYS A CA 1
ATOM 792 C C . LYS A 1 100 ? 9.640 -3.698 2.290 1.00 94.75 100 LYS A C 1
ATOM 794 O O . LYS A 1 100 ? 9.481 -4.285 3.352 1.00 94.75 100 LYS A O 1
ATOM 799 N N . TYR A 1 101 ? 8.625 -3.341 1.501 1.00 94.94 101 TYR A N 1
ATOM 800 C CA . TYR A 1 101 ? 7.223 -3.568 1.865 1.00 94.94 101 TYR A CA 1
ATOM 801 C C . TYR A 1 101 ? 6.912 -5.059 2.042 1.00 94.94 101 TYR A C 1
ATOM 803 O O . TYR A 1 101 ? 6.292 -5.432 3.036 1.00 94.94 101 TYR A O 1
ATOM 811 N N . LYS A 1 102 ? 7.439 -5.923 1.164 1.00 92.62 102 LYS A N 1
ATOM 812 C CA . LYS A 1 102 ? 7.335 -7.381 1.316 1.00 92.62 102 LYS A CA 1
ATOM 813 C C . LYS A 1 102 ? 7.975 -7.874 2.617 1.00 92.62 102 LYS A C 1
ATOM 815 O O . LYS A 1 102 ? 7.376 -8.673 3.325 1.00 92.62 102 LYS A O 1
ATOM 820 N N . LYS A 1 103 ? 9.182 -7.398 2.950 1.00 96.31 103 LYS A N 1
ATOM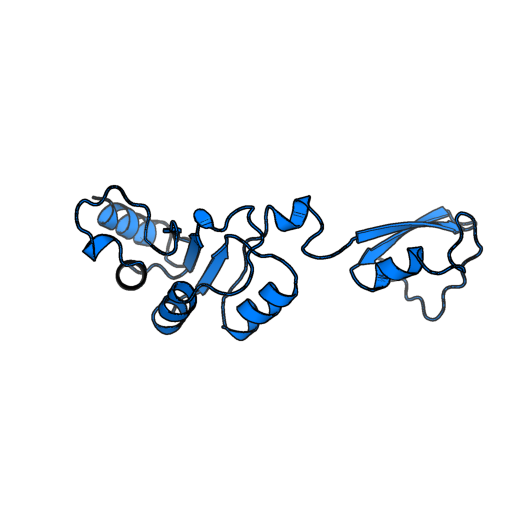 821 C CA . LYS A 1 103 ? 9.883 -7.760 4.200 1.00 96.31 103 LYS A CA 1
ATOM 822 C C . LYS A 1 103 ? 9.168 -7.261 5.458 1.00 96.31 103 LYS A C 1
ATOM 824 O O . LYS A 1 103 ? 9.365 -7.835 6.521 1.00 96.31 103 LYS A O 1
ATOM 829 N N . SER A 1 104 ? 8.360 -6.212 5.339 1.00 96.75 104 SER A N 1
ATOM 830 C CA . SER A 1 104 ? 7.538 -5.666 6.420 1.00 96.75 104 SER A CA 1
ATOM 831 C C . SER A 1 104 ? 6.114 -6.243 6.458 1.00 96.75 104 SER A C 1
ATOM 833 O O . SER A 1 104 ? 5.267 -5.670 7.128 1.00 96.75 104 SER A O 1
ATOM 835 N N . ASN A 1 105 ? 5.843 -7.363 5.773 1.00 96.38 105 ASN A N 1
ATOM 836 C CA . ASN A 1 105 ? 4.557 -8.081 5.779 1.00 96.38 105 ASN A CA 1
ATOM 837 C C . ASN A 1 105 ? 3.335 -7.293 5.266 1.00 96.38 105 ASN A C 1
ATOM 839 O O . ASN A 1 105 ? 2.198 -7.662 5.556 1.00 96.38 105 ASN A O 1
ATOM 843 N N . PHE A 1 106 ? 3.539 -6.260 4.447 1.00 96.94 106 PHE A N 1
ATOM 844 C CA . PHE A 1 106 ? 2.423 -5.642 3.729 1.00 96.94 106 PHE A CA 1
ATOM 845 C C . PHE A 1 106 ? 1.896 -6.596 2.649 1.00 96.94 106 PHE A C 1
ATOM 847 O O . PHE A 1 106 ? 2.675 -7.223 1.927 1.00 96.94 106 PHE A O 1
ATOM 854 N N . ALA A 1 107 ? 0.571 -6.685 2.523 1.00 95.81 107 ALA A N 1
ATOM 855 C CA . ALA A 1 107 ? -0.111 -7.612 1.620 1.00 95.81 107 ALA A CA 1
ATOM 856 C C . ALA A 1 107 ? 0.068 -7.240 0.141 1.00 95.81 107 ALA A C 1
ATOM 858 O O . ALA A 1 107 ? 0.078 -8.108 -0.731 1.00 95.81 107 ALA A O 1
ATOM 859 N N . GLY A 1 108 ? 0.243 -5.950 -0.153 1.00 91.75 108 GLY A N 1
ATOM 860 C CA . GLY A 1 108 ? 0.486 -5.485 -1.510 1.00 91.75 108 GLY A CA 1
ATOM 861 C C . GLY A 1 108 ? 0.810 -4.000 -1.593 1.00 91.75 108 GLY A C 1
ATOM 862 O O . GLY A 1 108 ? 0.679 -3.249 -0.627 1.00 91.75 108 GLY A O 1
ATOM 863 N N . VAL A 1 109 ? 1.241 -3.577 -2.777 1.00 92.31 109 VAL A N 1
ATOM 864 C CA . VAL A 1 109 ? 1.633 -2.197 -3.065 1.00 92.31 109 VAL A CA 1
ATOM 865 C C . VAL A 1 109 ? 0.869 -1.707 -4.293 1.00 92.31 109 VAL A C 1
ATOM 867 O O . VAL A 1 109 ? 0.882 -2.357 -5.334 1.00 92.31 109 VAL A O 1
ATOM 870 N N . LEU A 1 110 ? 0.224 -0.548 -4.181 1.00 89.62 110 LEU A N 1
ATOM 871 C CA . LEU A 1 110 ? -0.413 0.167 -5.275 1.00 89.62 110 LEU A CA 1
ATOM 872 C C . LEU A 1 110 ? 0.659 0.945 -6.038 1.00 89.62 110 LEU A C 1
ATOM 874 O O . LEU A 1 110 ? 1.308 1.848 -5.498 1.00 89.62 110 LEU A O 1
ATOM 878 N N . ILE A 1 111 ? 0.820 0.610 -7.314 1.00 82.00 111 ILE A N 1
ATOM 879 C CA . ILE A 1 111 ? 1.792 1.236 -8.203 1.00 82.00 111 ILE A CA 1
ATOM 880 C C . ILE A 1 111 ? 1.018 1.966 -9.298 1.00 82.00 111 ILE A C 1
ATOM 882 O O . ILE A 1 111 ? 0.212 1.364 -9.995 1.00 82.00 111 ILE A O 1
ATOM 886 N N . ALA A 1 112 ? 1.237 3.276 -9.415 1.00 78.31 112 ALA A N 1
ATOM 887 C CA . ALA A 1 112 ? 0.608 4.116 -10.433 1.00 78.31 112 ALA A CA 1
ATOM 888 C C . ALA A 1 112 ? 1.670 4.951 -11.153 1.00 78.31 112 ALA A C 1
ATOM 890 O O . ALA A 1 112 ? 2.141 4.553 -12.209 1.00 78.31 112 ALA A O 1
ATOM 891 N N . THR A 1 113 ? 2.142 6.053 -10.556 1.00 71.62 113 THR A N 1
ATOM 892 C CA . THR A 1 113 ? 3.117 6.954 -11.205 1.00 71.62 113 THR A CA 1
ATOM 893 C C . THR A 1 113 ? 4.402 6.248 -11.643 1.00 71.62 113 THR A C 1
ATOM 895 O O . THR A 1 113 ? 4.923 6.521 -12.716 1.00 71.62 113 THR A O 1
ATOM 898 N N . ALA A 1 114 ? 4.901 5.299 -10.848 1.00 67.12 114 ALA A N 1
ATOM 899 C CA . ALA A 1 114 ? 6.118 4.575 -11.197 1.00 67.12 114 ALA A CA 1
ATOM 900 C C . ALA A 1 114 ? 5.951 3.668 -12.436 1.00 67.12 114 ALA A C 1
ATOM 902 O O . ALA A 1 114 ? 6.951 3.423 -13.104 1.00 67.12 114 ALA A O 1
ATOM 903 N N . LEU A 1 115 ? 4.725 3.225 -12.774 1.00 63.69 115 LEU A N 1
ATOM 904 C CA . LEU A 1 115 ? 4.447 2.467 -14.007 1.00 63.69 115 LEU A CA 1
ATOM 905 C C . LEU A 1 115 ? 4.611 3.342 -15.252 1.00 63.69 115 LEU A C 1
ATOM 907 O O . LEU A 1 115 ? 5.203 2.901 -16.228 1.00 63.69 115 LEU A O 1
ATOM 911 N N . TYR A 1 116 ? 4.106 4.578 -15.207 1.00 63.50 116 TYR A N 1
ATOM 912 C CA . TYR A 1 116 ? 4.152 5.495 -16.351 1.00 63.50 116 TYR A CA 1
ATOM 913 C C . TYR A 1 116 ? 5.558 6.031 -16.625 1.00 63.50 116 TYR A C 1
ATOM 915 O O . TYR A 1 116 ? 5.902 6.291 -17.772 1.00 63.50 116 TYR A O 1
ATOM 923 N N . ASP A 1 117 ? 6.385 6.133 -15.585 1.00 58.81 117 ASP A N 1
ATOM 924 C CA . ASP A 1 117 ? 7.722 6.715 -15.691 1.00 58.81 117 ASP A CA 1
ATOM 925 C C . ASP A 1 117 ? 8.855 5.667 -15.751 1.00 58.81 1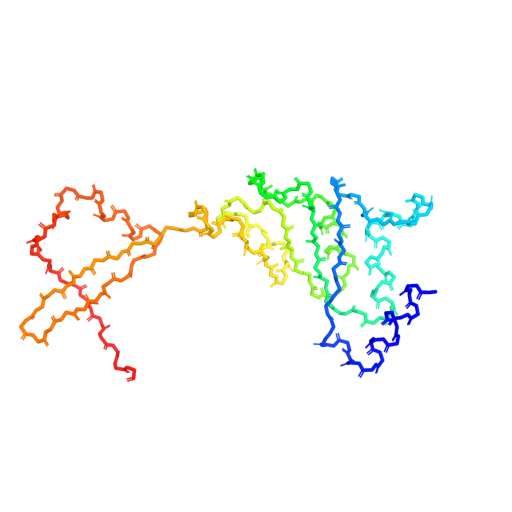17 ASP A C 1
ATOM 927 O O . ASP A 1 117 ? 10.016 6.019 -15.539 1.00 58.81 117 ASP A O 1
ATOM 931 N N . GLY A 1 118 ? 8.540 4.377 -15.939 1.00 57.25 118 GLY A N 1
ATOM 932 C CA . GLY A 1 118 ? 9.531 3.288 -16.034 1.00 57.25 118 GLY A CA 1
ATOM 933 C C . GLY A 1 118 ? 10.294 2.967 -14.737 1.00 57.25 118 GLY A C 1
ATOM 934 O O . GLY A 1 118 ? 11.313 2.286 -14.763 1.00 57.25 118 GLY A O 1
ATOM 935 N N . GLY A 1 119 ? 9.831 3.456 -13.582 1.00 55.97 119 GLY A N 1
ATOM 936 C CA . GLY A 1 119 ? 10.538 3.320 -12.300 1.00 55.97 119 GLY A CA 1
ATOM 937 C C . GLY A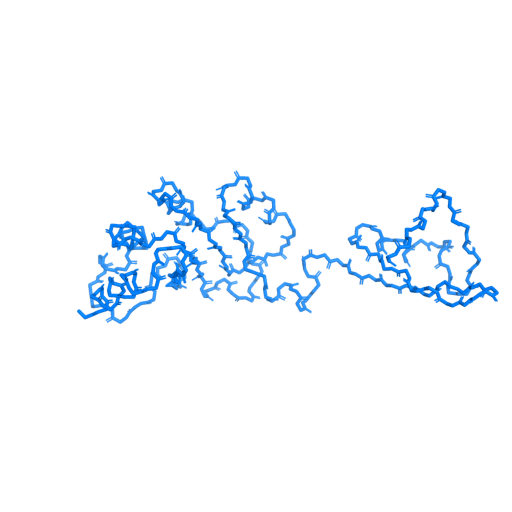 1 119 ? 10.399 1.950 -11.625 1.00 55.97 119 GLY A C 1
ATOM 938 O O . GLY A 1 119 ? 11.178 1.630 -10.729 1.00 55.97 119 GLY A O 1
ATOM 939 N N . VAL A 1 120 ? 9.417 1.137 -12.029 1.00 56.69 120 VAL A N 1
ATOM 940 C CA . VAL A 1 120 ? 9.155 -0.195 -11.436 1.00 56.69 120 VAL A CA 1
ATOM 941 C C . VAL A 1 120 ? 9.931 -1.332 -12.107 1.00 56.69 120 VAL A C 1
ATOM 943 O O . VAL A 1 120 ? 9.835 -2.466 -11.653 1.00 56.69 120 VAL A O 1
ATOM 946 N N . GLY A 1 121 ? 10.681 -1.023 -13.160 1.00 60.50 121 GLY A N 1
ATOM 947 C CA . GLY A 1 121 ? 11.333 -1.988 -14.035 1.00 60.50 121 GLY A CA 1
ATOM 948 C C . GLY A 1 121 ? 11.323 -1.471 -15.469 1.00 60.50 121 GLY A C 1
ATOM 949 O O . GLY A 1 121 ? 10.418 -0.725 -15.855 1.00 60.50 121 GLY A O 1
ATOM 950 N N . TYR A 1 122 ? 12.335 -1.835 -16.249 1.00 63.84 122 TYR A N 1
ATOM 951 C CA . TYR A 1 122 ? 12.422 -1.454 -17.658 1.00 63.84 122 TYR A CA 1
ATOM 952 C C . TYR A 1 122 ? 11.978 -2.632 -18.515 1.00 63.84 122 TYR A C 1
ATOM 954 O O . TYR A 1 122 ? 12.371 -3.771 -18.272 1.00 63.84 122 TYR A O 1
ATOM 962 N N . VAL A 1 123 ? 11.151 -2.353 -19.520 1.00 71.56 123 VAL A N 1
ATOM 963 C CA . VAL A 1 123 ? 10.746 -3.330 -20.532 1.00 71.56 123 VAL A CA 1
ATOM 964 C C . VAL A 1 123 ? 11.305 -2.872 -21.855 1.00 71.56 123 VAL A C 1
ATOM 966 O O . VAL A 1 123 ? 11.127 -1.717 -22.243 1.00 71.56 123 VAL A O 1
ATOM 969 N N . GLY A 1 124 ? 11.927 -3.787 -22.580 1.00 74.44 124 GLY A N 1
ATOM 970 C CA . GLY A 1 124 ? 12.169 -3.578 -23.994 1.00 74.44 124 GLY A CA 1
ATOM 971 C C . GLY A 1 124 ? 11.857 -4.836 -24.777 1.00 74.44 124 GLY A C 1
ATOM 972 O O . GLY A 1 124 ? 11.736 -5.932 -24.230 1.00 74.44 124 GLY A O 1
ATOM 973 N N . SER A 1 125 ? 11.652 -4.661 -26.074 1.00 80.88 125 SER A N 1
ATOM 974 C CA . SER A 1 125 ? 11.337 -5.773 -26.956 1.00 80.88 125 SER A CA 1
ATOM 975 C C . SER A 1 125 ? 12.044 -5.608 -28.282 1.00 80.88 125 SER A C 1
ATOM 977 O O . SER A 1 125 ? 12.202 -4.483 -28.756 1.00 80.88 125 SER A O 1
ATOM 979 N N . PHE A 1 126 ? 12.417 -6.726 -28.886 1.00 81.56 126 PHE A N 1
ATOM 980 C CA . PHE A 1 126 ? 12.932 -6.767 -30.247 1.00 81.56 126 PHE A CA 1
ATOM 981 C C . PHE A 1 126 ? 12.220 -7.869 -31.032 1.00 81.56 126 PHE A C 1
ATOM 983 O O . PHE A 1 126 ? 11.591 -8.762 -30.455 1.00 81.56 126 PHE A O 1
ATOM 990 N N . LEU A 1 127 ? 12.266 -7.765 -32.357 1.00 81.50 127 LEU A N 1
ATOM 991 C CA . LEU A 1 127 ? 11.712 -8.770 -33.255 1.00 81.50 127 LEU A CA 1
ATOM 992 C C . LEU A 1 127 ? 12.811 -9.751 -33.645 1.00 81.50 127 LEU A C 1
ATOM 994 O O . LEU A 1 127 ? 13.900 -9.346 -34.046 1.00 81.50 127 LEU A O 1
ATOM 998 N N . LEU A 1 128 ? 12.502 -11.035 -33.522 1.00 81.06 128 LEU A N 1
ATOM 999 C CA . LEU A 1 128 ? 13.297 -12.123 -34.054 1.00 81.06 128 LEU A CA 1
ATOM 1000 C C . LEU A 1 128 ? 12.574 -12.671 -35.282 1.00 81.06 128 LEU A C 1
ATOM 1002 O O . LEU A 1 128 ? 11.466 -13.186 -35.158 1.00 81.06 128 LEU A O 1
ATOM 1006 N N . HIS A 1 129 ? 13.214 -12.557 -36.439 1.00 81.94 129 HIS A N 1
ATOM 1007 C CA . HIS A 1 129 ? 12.714 -13.092 -37.699 1.00 81.94 129 HIS A CA 1
ATOM 1008 C C . HIS A 1 129 ? 13.407 -14.417 -38.019 1.00 81.94 129 HIS A C 1
ATOM 1010 O O . HIS A 1 129 ? 14.639 -14.500 -37.980 1.00 81.94 129 HIS A O 1
ATOM 1016 N N . ASP A 1 130 ? 12.637 -15.436 -38.386 1.00 82.00 130 ASP A N 1
ATOM 1017 C CA . ASP A 1 130 ? 13.146 -16.625 -39.062 1.00 82.00 130 ASP A CA 1
ATOM 1018 C C . ASP A 1 130 ? 12.263 -16.994 -40.268 1.00 82.00 130 ASP A C 1
ATOM 1020 O O . ASP A 1 130 ? 11.265 -16.346 -40.573 1.00 82.00 130 ASP A O 1
ATOM 1024 N N . LYS A 1 131 ? 12.626 -18.064 -40.984 1.00 83.88 131 LYS A N 1
ATOM 1025 C CA . LYS A 1 131 ? 11.890 -18.521 -42.178 1.00 83.88 131 LYS A CA 1
ATOM 1026 C C . LYS A 1 131 ? 10.426 -18.915 -41.917 1.00 83.88 131 LYS A C 1
ATOM 1028 O O . LYS A 1 131 ? 9.686 -19.120 -42.874 1.00 83.88 131 LYS A O 1
ATOM 1033 N N . THR A 1 132 ? 10.041 -19.126 -40.661 1.00 83.00 132 THR A N 1
ATOM 1034 C CA . THR A 1 132 ? 8.693 -19.536 -40.248 1.00 83.00 132 THR A CA 1
ATOM 1035 C C . THR A 1 132 ? 7.838 -18.359 -39.782 1.00 83.00 132 THR A C 1
ATOM 1037 O O . THR A 1 132 ? 6.614 -18.486 -39.765 1.00 83.00 132 THR A O 1
ATOM 1040 N N . GLY A 1 133 ? 8.449 -17.210 -39.479 1.00 81.56 133 GLY A N 1
ATOM 1041 C CA . GLY A 1 133 ? 7.751 -15.972 -39.155 1.00 81.56 133 GLY A CA 1
ATOM 1042 C C . GLY A 1 133 ? 8.533 -15.069 -38.204 1.00 81.56 133 GLY A C 1
ATOM 1043 O O . GLY A 1 133 ? 9.742 -15.205 -38.023 1.00 81.56 133 GLY A O 1
ATOM 1044 N N . ASP A 1 134 ? 7.804 -14.144 -37.584 1.00 80.50 134 ASP A N 1
ATOM 1045 C CA . ASP A 1 134 ? 8.333 -13.202 -36.603 1.00 80.50 134 ASP A CA 1
ATOM 1046 C C . ASP A 1 134 ? 7.872 -13.566 -35.193 1.00 80.50 134 ASP A C 1
ATOM 1048 O O . ASP A 1 134 ? 6.686 -13.800 -34.946 1.00 80.50 134 ASP A O 1
ATOM 1052 N N . ILE A 1 135 ? 8.798 -13.525 -34.239 1.00 77.19 135 ILE A N 1
ATOM 1053 C CA . ILE A 1 135 ? 8.502 -13.619 -32.812 1.00 77.19 135 ILE A CA 1
ATOM 1054 C C . ILE A 1 135 ? 8.977 -12.336 -32.137 1.00 77.19 135 ILE A C 1
ATOM 1056 O O . ILE A 1 135 ? 10.127 -11.920 -32.269 1.00 77.19 135 ILE A O 1
ATOM 1060 N N . ARG A 1 136 ? 8.094 -11.705 -31.358 1.00 78.56 136 ARG A N 1
ATOM 1061 C CA . ARG A 1 136 ? 8.476 -10.596 -30.480 1.00 78.56 136 ARG A CA 1
ATOM 1062 C C . ARG A 1 136 ? 9.050 -11.151 -29.183 1.00 78.56 136 ARG A C 1
ATOM 1064 O O . ARG A 1 136 ? 8.335 -11.783 -28.409 1.00 78.56 136 ARG A O 1
ATOM 1071 N N . ILE A 1 137 ? 10.315 -10.855 -28.923 1.00 79.19 137 ILE A N 1
ATOM 1072 C CA . ILE A 1 137 ? 10.978 -11.173 -27.661 1.00 79.19 137 ILE A CA 1
ATOM 1073 C C . ILE A 1 137 ? 10.796 -9.992 -26.714 1.00 79.19 137 ILE A C 1
ATOM 1075 O O . ILE A 1 137 ? 11.105 -8.857 -27.075 1.00 79.19 137 ILE A O 1
ATOM 1079 N N . VAL A 1 138 ? 10.280 -10.254 -25.513 1.00 77.19 138 VAL A N 1
ATOM 1080 C CA . VAL A 1 138 ? 10.082 -9.250 -24.458 1.00 77.19 138 VAL A CA 1
ATOM 1081 C C . VAL A 1 138 ? 11.070 -9.524 -23.333 1.00 77.19 138 VAL A C 1
ATOM 1083 O O . VAL A 1 138 ? 11.123 -10.637 -22.812 1.00 77.19 138 VAL A O 1
ATOM 1086 N N . LEU A 1 139 ? 11.844 -8.506 -22.973 1.00 78.12 139 LEU A N 1
ATOM 1087 C CA . LEU A 1 139 ? 12.862 -8.544 -21.931 1.00 78.12 139 LEU A CA 1
ATOM 1088 C C . LEU A 1 139 ? 12.421 -7.680 -20.753 1.00 78.12 139 LEU A C 1
ATOM 1090 O O . LEU A 1 139 ? 11.839 -6.609 -20.955 1.00 78.12 139 LEU A O 1
ATOM 1094 N N . TRP A 1 140 ? 12.739 -8.133 -19.544 1.00 72.44 140 TRP A N 1
ATOM 1095 C CA . TRP A 1 140 ? 12.407 -7.432 -18.307 1.00 72.44 140 TRP A CA 1
ATOM 1096 C C . TRP A 1 140 ? 13.662 -7.120 -17.491 1.00 72.44 140 TRP A C 1
ATOM 1098 O O . TRP A 1 140 ? 14.575 -7.943 -17.391 1.00 72.44 140 TRP A O 1
ATOM 1108 N N . ASP A 1 141 ? 13.677 -5.934 -16.888 1.00 78.50 141 ASP A N 1
ATOM 1109 C CA . ASP A 1 141 ? 14.686 -5.472 -15.933 1.00 78.50 141 ASP A CA 1
ATOM 1110 C C . ASP A 1 141 ? 16.118 -5.620 -16.468 1.00 78.50 141 ASP A C 1
ATOM 1112 O O . ASP A 1 141 ? 16.447 -5.077 -17.522 1.00 78.50 141 ASP A O 1
ATOM 1116 N N . ASP A 1 142 ? 16.977 -6.367 -15.773 1.00 79.38 142 ASP A N 1
ATOM 1117 C CA . ASP A 1 142 ? 18.390 -6.511 -16.124 1.00 79.38 142 ASP A CA 1
ATOM 1118 C C . ASP A 1 142 ? 18.605 -7.131 -17.514 1.00 79.38 142 ASP A C 1
ATOM 1120 O O . ASP A 1 142 ? 19.654 -6.920 -18.122 1.00 79.38 142 ASP A O 1
ATOM 1124 N N . GLN A 1 143 ? 17.614 -7.854 -18.051 1.00 76.12 143 GLN A N 1
ATOM 1125 C CA . GLN A 1 143 ? 17.681 -8.416 -19.402 1.00 76.12 143 GLN A CA 1
ATOM 1126 C C . GLN A 1 143 ? 17.696 -7.324 -20.478 1.00 76.12 143 GLN A C 1
ATOM 1128 O O . GLN A 1 143 ? 18.276 -7.525 -21.542 1.00 76.12 143 GLN A O 1
ATOM 1133 N N . VAL A 1 144 ? 17.107 -6.157 -20.199 1.00 82.69 144 VAL A N 1
ATOM 1134 C CA . VAL A 1 144 ? 17.073 -5.003 -21.113 1.00 82.69 144 VAL A CA 1
ATOM 1135 C C . VAL A 1 144 ? 18.475 -4.434 -21.352 1.00 82.69 144 VAL A C 1
ATOM 1137 O O . VAL A 1 144 ? 18.716 -3.827 -22.393 1.00 82.69 144 VAL A O 1
ATOM 1140 N N . ASN A 1 145 ? 19.434 -4.688 -20.453 1.00 81.88 145 ASN A N 1
ATOM 1141 C CA . ASN A 1 145 ? 20.812 -4.219 -20.611 1.00 81.88 145 ASN A CA 1
ATOM 1142 C C . ASN A 1 145 ? 21.500 -4.770 -21.868 1.00 81.88 145 ASN A C 1
ATOM 1144 O O . ASN A 1 145 ? 22.476 -4.172 -22.313 1.00 81.88 145 ASN A O 1
ATOM 1148 N N . ILE A 1 146 ? 20.979 -5.850 -22.469 1.00 83.31 146 ILE A N 1
ATOM 1149 C CA . ILE A 1 146 ? 21.486 -6.374 -23.743 1.00 83.31 146 ILE A CA 1
ATOM 1150 C C . ILE A 1 146 ? 21.429 -5.334 -24.868 1.00 83.31 146 ILE A C 1
ATOM 1152 O O . ILE A 1 146 ? 22.283 -5.357 -25.740 1.00 83.31 146 ILE A O 1
ATOM 1156 N N . PHE A 1 147 ? 20.492 -4.378 -24.831 1.00 81.25 147 PHE A N 1
ATOM 1157 C CA . PHE A 1 147 ? 20.416 -3.310 -25.838 1.00 81.25 147 PHE A CA 1
ATOM 1158 C C . PHE A 1 147 ? 21.600 -2.342 -25.797 1.00 81.25 147 PHE A C 1
ATOM 1160 O O . PHE A 1 147 ? 21.797 -1.588 -26.743 1.00 81.25 147 PHE A O 1
ATOM 1167 N N . ASN A 1 148 ? 22.371 -2.356 -24.709 1.00 83.50 148 ASN A N 1
ATOM 1168 C CA . ASN A 1 148 ? 23.589 -1.566 -24.569 1.00 83.50 148 ASN A CA 1
ATOM 1169 C C . ASN A 1 148 ? 24.853 -2.388 -24.876 1.00 83.50 148 ASN A C 1
ATOM 1171 O O . ASN A 1 148 ? 25.956 -1.850 -24.791 1.00 83.50 148 ASN A O 1
ATOM 1175 N N . ASP A 1 149 ? 24.721 -3.685 -25.176 1.00 83.19 149 ASP A N 1
ATOM 1176 C CA . ASP A 1 149 ? 25.848 -4.515 -25.593 1.00 83.19 149 ASP A CA 1
ATOM 1177 C C . ASP A 1 149 ? 26.224 -4.150 -27.033 1.00 83.19 149 ASP A C 1
ATOM 1179 O O . ASP A 1 149 ? 25.377 -4.146 -27.923 1.00 83.19 149 ASP A O 1
ATOM 1183 N N . ASN A 1 150 ? 27.505 -3.874 -27.279 1.00 83.38 150 ASN A N 1
ATOM 1184 C CA . ASN A 1 150 ? 28.004 -3.560 -28.620 1.00 83.38 150 ASN A CA 1
ATOM 1185 C C . ASN A 1 150 ? 27.793 -4.716 -29.613 1.00 83.38 150 ASN A C 1
ATOM 1187 O O . ASN A 1 150 ? 27.816 -4.493 -30.816 1.00 83.38 150 ASN A O 1
ATOM 1191 N N . ASN A 1 151 ? 27.595 -5.944 -29.127 1.00 80.31 151 ASN A N 1
ATOM 1192 C CA . ASN A 1 151 ? 27.280 -7.102 -29.961 1.00 80.31 151 ASN A CA 1
ATOM 1193 C C . ASN A 1 151 ? 25.780 -7.212 -30.294 1.00 80.31 151 ASN A C 1
ATOM 1195 O O . ASN A 1 151 ? 25.385 -8.114 -31.035 1.00 80.31 151 ASN A O 1
ATOM 1199 N N . PHE A 1 152 ? 24.932 -6.340 -29.736 1.00 80.94 152 PHE A N 1
ATOM 1200 C CA . PHE A 1 152 ? 23.500 -6.295 -30.011 1.00 80.94 152 PHE A CA 1
ATOM 1201 C C . PHE A 1 152 ? 23.190 -5.191 -31.029 1.00 80.94 152 PHE A C 1
ATOM 1203 O O . PHE A 1 152 ? 22.797 -4.074 -30.694 1.00 80.94 152 PHE A O 1
ATOM 1210 N N . GLU A 1 153 ? 23.369 -5.517 -32.306 1.00 83.69 153 GLU A N 1
ATOM 1211 C CA . GLU A 1 153 ? 23.111 -4.598 -33.414 1.00 83.69 153 GLU A CA 1
ATOM 1212 C C . GLU A 1 153 ? 21.737 -4.852 -34.049 1.00 83.69 153 GLU A C 1
ATOM 1214 O O . GLU A 1 153 ? 21.290 -5.994 -34.198 1.00 83.69 153 GLU A O 1
ATOM 1219 N N . ILE A 1 154 ? 21.053 -3.781 -34.465 1.00 77.62 154 ILE A N 1
ATOM 1220 C CA . ILE A 1 154 ? 19.805 -3.891 -35.232 1.00 77.62 154 ILE A CA 1
ATOM 1221 C C . ILE A 1 154 ? 20.111 -4.618 -36.549 1.00 77.62 154 ILE A C 1
ATOM 1223 O O . ILE A 1 154 ? 21.046 -4.254 -37.255 1.00 77.62 154 ILE A O 1
ATOM 1227 N N . ASN A 1 155 ? 19.297 -5.624 -36.889 1.00 78.00 155 ASN A N 1
ATOM 1228 C CA . ASN A 1 155 ? 19.519 -6.568 -37.997 1.00 78.00 155 ASN A CA 1
ATOM 1229 C C . ASN A 1 155 ? 20.721 -7.516 -37.808 1.00 78.00 155 ASN A C 1
ATOM 1231 O O . ASN A 1 155 ? 21.101 -8.217 -38.747 1.00 78.00 155 ASN A O 1
ATOM 1235 N N . GLY A 1 156 ? 21.298 -7.570 -36.604 1.00 79.94 156 GLY A N 1
ATOM 1236 C CA . GLY A 1 156 ? 22.333 -8.528 -36.233 1.00 79.94 156 GLY A CA 1
ATOM 1237 C C . GLY A 1 156 ? 21.799 -9.958 -36.117 1.00 79.94 156 GLY A C 1
ATOM 1238 O O . GLY A 1 156 ? 20.633 -10.198 -35.795 1.00 79.94 156 GLY A O 1
ATOM 1239 N N . LEU A 1 157 ? 22.670 -10.932 -36.380 1.00 73.31 157 LEU A N 1
ATOM 1240 C CA . LEU A 1 157 ? 22.327 -12.350 -36.307 1.00 73.31 157 LEU A CA 1
ATOM 1241 C C . LEU A 1 157 ? 22.451 -12.835 -34.859 1.00 73.31 157 LEU A C 1
ATOM 1243 O O . LEU A 1 157 ? 23.530 -12.805 -34.271 1.00 73.31 157 LEU A O 1
ATOM 1247 N N . VAL A 1 158 ? 21.343 -13.302 -34.285 1.00 74.06 158 VAL A N 1
ATOM 1248 C CA . VAL A 1 158 ? 21.288 -13.751 -32.888 1.00 74.06 158 VAL A CA 1
ATOM 1249 C C . VAL A 1 158 ? 21.330 -15.277 -32.817 1.00 74.06 158 VAL A C 1
ATOM 1251 O O . VAL A 1 158 ? 20.602 -15.967 -33.529 1.00 74.06 158 VAL A O 1
ATOM 1254 N N . LYS A 1 159 ? 22.154 -15.822 -31.914 1.00 69.75 159 LYS A N 1
ATOM 1255 C CA . LYS A 1 159 ? 22.158 -17.248 -31.562 1.00 69.75 159 LYS A CA 1
ATOM 1256 C C . LYS A 1 159 ? 21.462 -17.451 -30.220 1.00 69.75 159 LYS A C 1
ATOM 1258 O O . LYS A 1 159 ? 21.946 -16.988 -29.193 1.00 69.75 159 LYS A O 1
ATOM 1263 N N . ILE A 1 160 ? 20.366 -18.204 -30.219 1.00 70.75 160 ILE A N 1
ATOM 1264 C CA . ILE A 1 160 ? 19.684 -18.605 -28.984 1.00 70.75 160 ILE A CA 1
ATOM 1265 C C . ILE A 1 160 ? 20.357 -19.865 -28.438 1.00 70.75 160 ILE A C 1
ATOM 1267 O O . ILE A 1 160 ? 20.470 -20.873 -29.134 1.00 70.75 160 ILE A O 1
ATOM 1271 N N . ILE A 1 161 ? 20.797 -19.818 -27.182 1.00 69.38 161 ILE A N 1
ATOM 1272 C CA . ILE A 1 161 ? 21.354 -20.965 -26.460 1.00 69.38 161 ILE A CA 1
ATOM 1273 C C . ILE A 1 161 ? 20.364 -21.324 -25.346 1.00 69.38 161 ILE A C 1
ATOM 1275 O O . ILE A 1 161 ? 19.960 -20.452 -24.586 1.00 69.38 161 ILE A O 1
ATOM 1279 N N . ASN A 1 162 ? 19.967 -22.598 -25.256 1.00 65.19 162 ASN A N 1
ATOM 1280 C CA . ASN A 1 162 ? 19.027 -23.122 -24.249 1.00 65.19 162 ASN A CA 1
ATOM 1281 C C . ASN A 1 162 ? 17.602 -22.524 -24.288 1.00 65.19 162 ASN A C 1
ATOM 1283 O O . ASN A 1 162 ? 16.947 -22.406 -23.254 1.00 65.19 162 ASN A O 1
ATOM 1287 N N . GLY A 1 163 ? 17.098 -22.161 -25.472 1.00 67.00 163 GLY A N 1
ATOM 1288 C CA . GLY A 1 163 ? 15.711 -21.716 -25.632 1.00 67.00 163 GLY A CA 1
ATOM 1289 C C . GLY A 1 163 ? 14.709 -22.857 -25.422 1.00 67.00 163 GLY A C 1
ATOM 1290 O O . GLY A 1 163 ? 14.851 -23.921 -26.020 1.00 67.00 163 GLY A O 1
ATOM 1291 N N . ILE A 1 164 ? 13.681 -22.631 -24.597 1.00 66.31 164 ILE A N 1
ATOM 1292 C CA . ILE A 1 164 ? 12.555 -23.556 -24.406 1.00 66.31 164 ILE A CA 1
ATOM 1293 C C . ILE A 1 164 ? 11.294 -22.872 -24.932 1.00 66.31 164 ILE A C 1
ATOM 1295 O O . ILE A 1 164 ? 10.819 -21.906 -24.338 1.00 66.31 164 ILE A O 1
ATOM 1299 N N . ALA A 1 165 ? 10.735 -23.385 -26.026 1.00 64.31 165 ALA A N 1
ATOM 1300 C CA . ALA A 1 165 ? 9.409 -22.995 -26.489 1.00 64.31 165 ALA A CA 1
ATOM 1301 C C . ALA A 1 165 ? 8.353 -23.841 -25.762 1.00 64.31 165 ALA A C 1
ATOM 1303 O O . ALA A 1 165 ? 8.463 -25.068 -25.710 1.00 64.31 165 ALA A O 1
ATOM 1304 N N . ARG A 1 166 ? 7.336 -23.199 -25.183 1.00 58.12 166 ARG A N 1
ATOM 1305 C CA . ARG A 1 166 ? 6.138 -23.878 -24.671 1.00 58.12 166 ARG A CA 1
ATOM 1306 C C . ARG A 1 166 ? 4.968 -23.467 -25.550 1.00 58.12 166 ARG A C 1
ATOM 1308 O O . ARG A 1 166 ? 4.710 -22.275 -25.675 1.00 58.12 166 ARG A O 1
ATOM 1315 N N . ASN A 1 167 ? 4.278 -24.438 -26.138 1.00 54.66 167 ASN A N 1
ATOM 1316 C CA . ASN A 1 167 ? 3.000 -24.166 -26.781 1.00 54.66 167 ASN A CA 1
ATOM 1317 C C . ASN A 1 167 ? 1.981 -23.832 -25.688 1.00 54.66 167 ASN A C 1
ATOM 1319 O O . ASN A 1 167 ? 1.798 -24.618 -24.755 1.00 54.66 167 ASN A O 1
ATOM 1323 N N . SER A 1 168 ? 1.391 -22.646 -25.790 1.00 48.94 168 SER A N 1
ATOM 1324 C CA . SER A 1 168 ? 0.144 -22.276 -25.115 1.00 48.94 168 SER A CA 1
ATOM 1325 C C . SER A 1 168 ? -1.043 -22.973 -25.760 1.00 48.94 168 SER A C 1
ATOM 1327 O O . SER A 1 168 ? -1.066 -22.982 -27.012 1.00 48.94 168 SER A O 1
#

Secondary structure (DSSP, 8-state):
-HHHHHHHHHHHH-TTS-EEEEEEETTEE----S-SGGG-HHHHHHHHHHHT--EEEEEETTTTTT---S--HHHHHHHHH--SEEEEES---SHHHHHHHHHTT-SEE--SHHHHTTTT--EEEEEEEETTEEEEEEEEGGGGGGGGSTT--TTPPPPPSS------

Sequence (168 aa):
RNLEVIREAVNIIGKNKLILSIDMYKQKVLSNAKRVEDKNPIKIANVMEEIGVNELILLDLFRVGQKIGGIPQQYLKIQDSFRGNIFVGGGIKDYKDLIKYKKSNFAGVLIATALYDGGVGYVGSFLLHDKTGDIRIVLWDDQVNIFNDNNFEINGLVKIINGIARNS

Organism: NCBI:txid412755

pLDDT: mean 82.93, std 12.01, range [48.94, 98.19]

InterPro domains:
  IPR006062 Histidine biosynthesis protein [PF00977] (2-118)
  IPR011060 Ribulose-phosphate binding barrel [SSF51366] (2-119)
  IPR012340 Nucleic acid-binding, OB-fold [SSF50249] (107-166)
  IPR013785 Aldolase-type TIM barrel [G3DSA:3.20.20.70] (1-123)

=== Feature glossary ===
Feature key, reading from the visual/contextual features back to the raw sequence:

Rendered structure images. Six rendered views show the 3D structure from the f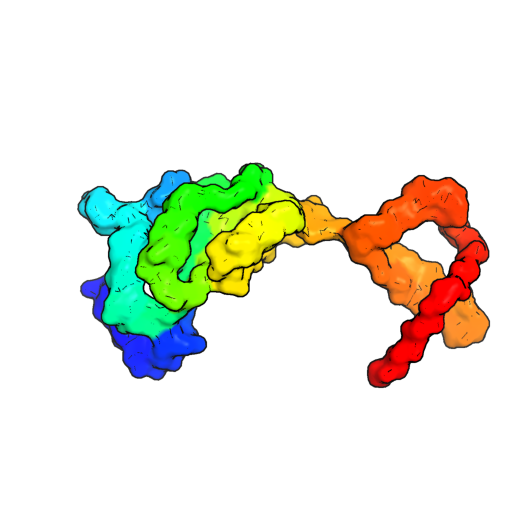aces of a cube — i.e. along ±x, ±y, ±z. Rendering representation is drawn randomly per protein from cartoon (secondary-structure ribbons), sticks (backbone bonds), or molecular surface; coloring is either N→C rainbow (blue at the N-terminus through red at the C-terminus) or one color per chain.

Contact-map, Ramachandran, and PAE plots. The contact map is a binary N×N matrix image: pixel (i, j) is dark where Cα_i and Cα_j are within 8 Å and |i−j|>4. Because the |i−j|>4 filter removes local helical contacts, off-diagonal stripes parallel to the main diagonal indicate parallel β-sheets; stripes perpendicular to it indicate antiparallel β-sheets. The Ramachandran plot scatters every residue's (φ, ψ) pair against the sterically allowed regions. The PAE heatmap renders the predicted-aligned-error matrix.

InterPro / GO / CATH / organism. Database cross-references. InterPro integrates a dozen domain/family signature databases into unified entries with residue-range hits. GO terms attach function/process/location labels with evidence codes. CATH codes position the fold in a four-level structural taxonomy. Organism is the NCBI-taxonomy species name.

Nearest PDB structures. The Foldseek neighbor list gives the closest experimentally determined structures in the PDB, ranked by structural alignment. TM-score near 1 means near-identical fold; near 0.3 means only rough topology match. This is how one finds what a novel AlphaFold prediction most resembles in the solved-structure universe.

Predicted aligned error. PAE(i, j) answers: if I align the predicted and true structures on residue i, how far off (in Å) do I expect residue j to be? A block-diagonal PAE matrix with low values on the blocks and high values off-diagonal is the signature of a multi-domain protein with confidently predicted domains but uncertain inter-domain orientation.

Solvent-accessible surface area. Accessible surface area quantifies burial. A residue with SASA near zero is packed into the hydrophobic core; one with SASA >100 Å² sits on the surface. Computed here via the Shrake–Rupley numerical algorithm with a 1.4 Å probe.

B-factor. B-factor (Debye–Waller factor) reflects atomic displacement in the crystal lattice. It is an experimental observable (units Å²), not a prediction; low values mean the atom is pinned down, high values mean it moves or is heterogeneous across the crystal.

pLDDT. For AlphaFold models, the B-factor field carries pLDDT — the model's own estimate of local accuracy on a 0–100 scale. Regions with pLDDT<50 should be treated as essentially unmodeled; they often correspond to intrinsically disordered segments.

Backbone torsions (φ/ψ). φ (phi) and ψ (psi) are the two rotatable backbone dihedrals per residue: φ is the C(i-1)–N–Cα–C torsion, ψ is the N–Cα–C–N(i+1) torsion, both in degrees on (−180°, 180°]. α-helical residues cluster near (−60°, −45°); β-strand residues near (−120°, +130°). A Ramachandran plot is simply a scatter of (φ, ψ) for every residue.

Radius of gyration, Cα contacts, bounding box. Radius of gyration (Rg) is the root-mean-square distance of Cα atoms from their centroid — a single number for overall size and compactness. A globular domain of N residues has Rg ≈ 2.2·N^0.38 Å; an extended or disordered chain has a much larger Rg. The Cα contact count is the number of residue pairs whose Cα atoms are within 8 Å and are more than four positions apart in sequence — a standard proxy for tertiary packing density. The bounding box is the smallest axis-aligned box enclosing all Cα atoms.

Secondary structure (3-state, P-SEA). Three-state secondary structure (P-SEA) collapses the eight DSSP classes into helix (a), strand (b), and coil (c). P-SEA assigns these from Cα geometry alone — distances and angles — without requiring backbone oxygens, so it works on any Cα trace.

Secondary structure (8-state, DSSP). DSSP 8-state secondary structure assigns each residue one of H (α-helix), G (3₁₀-helix), I (π-helix), E (extended β-strand), B (isolated β-bridge), T (hydrogen-bonded turn), S (bend), or '-' (coil). The assignment is comp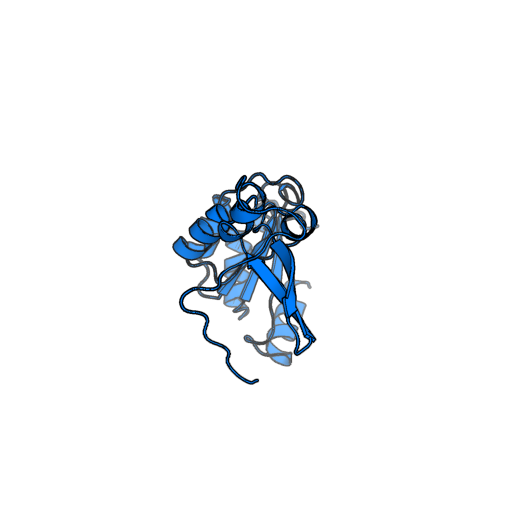uted from backbone hydrogen-bond geometry via the Kabsch–Sander algorithm.

Foldseek 3Di. A 3Di character summarizes, for each residue, the relative orientation of the Cα frame of its nearest spatial neighbor. Because it encodes fold topology rather than chemistry, 3Di alignments detect remote structural similarity that sequence alignment misses.

mmCIF coordinates. The mmCIF block holds the 3D Cartesian coordinates of each backbone atom (N, Cα, C, O) in ångströms. mmCIF is the PDB's canonical archive format — a tagged-loop text representation of the atomic model.

Sequence. Sequence gives the chain of amino acids in standard one-letter code (A=alanine, C=cysteine, …, Y=tyrosine), read N→C. It is the only feature that is directly encoded by the gene; all structural features are derived from the folded form of this sequence.